Protein AF-A0A918Y228-F1 (afdb_monomer)

Secondary structure (DSSP, 8-state):
----------------HHHHHHHHHHHHHT-SS-B-HHHHHHHS-TTS-HHHHHHHHHHHHHTTSEEE-SSSSTT-EEESS-HHHHHHHHHHHHHHHSS-HHHHHHHHHHH--HHHHHHHHHHHHH---S---

Structure (mmCIF, N/CA/C/O backbone):
data_AF-A0A918Y228-F1
#
_entry.id   AF-A0A918Y228-F1
#
loop_
_atom_site.group_PDB
_atom_site.id
_atom_site.type_symbol
_atom_site.label_atom_id
_atom_site.label_alt_id
_atom_site.label_comp_id
_atom_site.label_asym_id
_atom_site.label_entity_id
_atom_site.label_seq_id
_atom_site.pdbx_PDB_ins_code
_atom_site.Cartn_x
_atom_site.Cartn_y
_atom_site.Cartn_z
_atom_site.occupancy
_atom_site.B_iso_or_equiv
_atom_site.auth_seq_id
_atom_site.auth_comp_id
_atom_site.auth_asym_id
_atom_site.auth_atom_id
_atom_site.pdbx_PDB_model_num
ATOM 1 N N . MET A 1 1 ? 52.399 17.280 7.446 1.00 37.09 1 MET A N 1
ATOM 2 C CA . MET A 1 1 ? 52.395 15.800 7.447 1.00 37.09 1 MET A CA 1
ATOM 3 C C . MET A 1 1 ? 51.124 15.389 8.184 1.00 37.09 1 MET A C 1
ATOM 5 O O . MET A 1 1 ? 51.064 15.657 9.371 1.00 37.09 1 MET A O 1
ATOM 9 N N . GLY A 1 2 ? 49.991 15.181 7.498 1.00 39.03 2 GLY A N 1
ATOM 10 C CA . GLY A 1 2 ? 49.516 13.861 7.025 1.00 39.03 2 GLY A CA 1
ATOM 11 C C . GLY A 1 2 ? 48.963 13.070 8.224 1.00 39.03 2 GLY A C 1
ATOM 12 O O . GLY A 1 2 ? 49.690 12.934 9.193 1.00 39.03 2 GLY A O 1
ATOM 13 N N . MET A 1 3 ? 47.735 12.561 8.316 1.00 35.22 3 MET A N 1
ATOM 14 C CA . MET A 1 3 ? 46.669 12.177 7.382 1.00 35.22 3 MET A CA 1
ATOM 15 C C . MET A 1 3 ? 45.395 12.065 8.263 1.00 35.22 3 MET A C 1
ATOM 17 O O . MET A 1 3 ? 45.490 11.626 9.403 1.00 35.22 3 MET A O 1
ATOM 21 N N . ALA A 1 4 ? 44.269 12.675 7.892 1.00 54.16 4 ALA A N 1
ATOM 22 C CA . ALA A 1 4 ? 43.034 11.972 7.518 1.00 54.16 4 ALA A CA 1
ATOM 23 C C . ALA A 1 4 ? 42.695 10.710 8.342 1.00 54.16 4 ALA A C 1
ATOM 25 O O . ALA A 1 4 ? 43.247 9.650 8.076 1.00 54.16 4 ALA A O 1
ATOM 26 N N . ASP A 1 5 ? 41.700 10.813 9.230 1.00 40.94 5 ASP A N 1
ATOM 27 C CA . ASP A 1 5 ? 40.688 9.759 9.370 1.00 40.94 5 ASP A CA 1
ATOM 28 C C . ASP A 1 5 ? 39.371 10.338 9.917 1.00 40.94 5 ASP A C 1
ATOM 30 O O . ASP A 1 5 ? 39.200 10.576 11.113 1.00 40.94 5 ASP A O 1
ATOM 34 N N . ARG A 1 6 ? 38.443 10.647 9.009 1.00 47.53 6 ARG A N 1
ATOM 35 C CA . ARG A 1 6 ? 37.011 10.739 9.316 1.00 47.53 6 ARG A CA 1
ATOM 36 C C . ARG A 1 6 ? 36.232 10.127 8.157 1.00 47.53 6 ARG A C 1
ATOM 38 O O . ARG A 1 6 ? 35.697 10.836 7.312 1.00 47.53 6 ARG A O 1
ATOM 45 N N . GLY A 1 7 ? 36.181 8.802 8.149 1.00 39.97 7 GLY A N 1
ATOM 46 C CA . GLY A 1 7 ? 35.059 8.023 7.630 1.00 39.97 7 GLY A CA 1
ATOM 47 C C . GLY A 1 7 ? 34.592 7.051 8.726 1.00 39.97 7 GLY A C 1
ATOM 48 O O . GLY A 1 7 ? 35.403 6.684 9.569 1.00 39.97 7 GLY A O 1
ATOM 49 N N . PRO A 1 8 ? 33.311 6.649 8.763 1.00 45.97 8 PRO A N 1
ATOM 50 C CA . PRO A 1 8 ? 32.536 6.363 7.568 1.00 45.97 8 PRO A CA 1
ATOM 51 C C . PRO A 1 8 ? 31.267 7.212 7.453 1.00 45.97 8 PRO A C 1
ATOM 53 O O . PRO A 1 8 ? 30.552 7.462 8.423 1.00 45.97 8 PRO A O 1
ATOM 56 N N . HIS A 1 9 ? 30.971 7.613 6.219 1.00 49.41 9 HIS A N 1
ATOM 57 C CA . HIS A 1 9 ? 29.643 8.054 5.825 1.00 49.41 9 HIS A CA 1
ATOM 58 C C . HIS A 1 9 ? 28.610 6.980 6.179 1.00 49.41 9 HIS A C 1
ATOM 60 O O . HIS A 1 9 ? 28.890 5.781 6.094 1.00 49.41 9 HIS A O 1
ATOM 66 N N . GLY A 1 10 ? 27.451 7.454 6.640 1.00 41.03 10 GLY A N 1
ATOM 67 C CA . GLY A 1 10 ? 26.340 6.658 7.137 1.00 41.03 10 GLY A CA 1
ATOM 68 C C . GLY A 1 10 ? 26.074 5.450 6.254 1.00 41.03 10 GLY A C 1
ATOM 69 O O . GLY A 1 10 ? 25.851 5.562 5.053 1.00 41.03 10 GLY A O 1
ATOM 70 N N . ARG A 1 11 ? 26.126 4.280 6.878 1.00 44.75 11 ARG A N 1
ATOM 71 C CA . ARG A 1 11 ? 25.637 3.038 6.306 1.00 44.75 11 ARG A CA 1
ATOM 72 C C . ARG A 1 11 ? 24.143 3.248 6.067 1.00 44.75 11 ARG A C 1
ATOM 74 O O . ARG A 1 11 ? 23.400 3.233 7.041 1.00 44.75 11 ARG A O 1
ATOM 81 N N . THR A 1 12 ? 23.738 3.491 4.821 1.00 53.72 12 THR A N 1
ATOM 82 C CA . THR A 1 12 ? 22.339 3.417 4.384 1.00 53.72 12 THR A CA 1
ATOM 83 C C . THR A 1 12 ? 21.741 2.171 5.025 1.00 53.72 12 THR 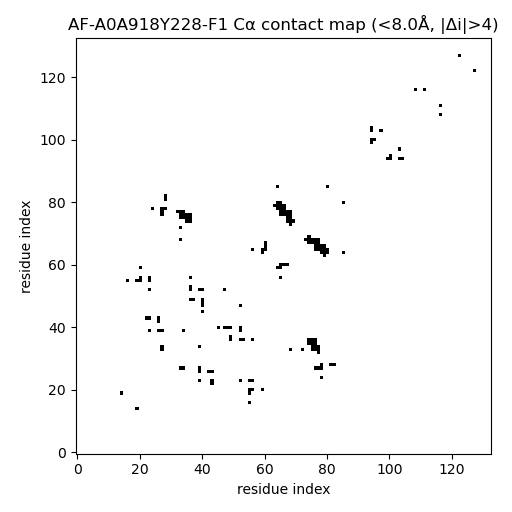A C 1
ATOM 85 O O . THR A 1 12 ? 22.217 1.056 4.778 1.00 53.72 12 THR A O 1
ATOM 88 N N . GLU A 1 13 ? 20.816 2.359 5.966 1.00 59.44 13 GLU A N 1
ATOM 89 C CA . GLU A 1 13 ? 20.180 1.245 6.657 1.00 59.44 13 GLU A CA 1
ATOM 90 C C . GLU A 1 13 ? 19.556 0.337 5.600 1.00 59.44 13 GLU A C 1
ATOM 92 O O . GLU A 1 13 ? 18.964 0.799 4.623 1.00 59.44 13 GLU A O 1
ATOM 97 N N . ARG A 1 14 ? 19.778 -0.975 5.727 1.00 70.12 14 ARG A N 1
ATOM 98 C CA . ARG A 1 14 ? 19.226 -1.934 4.771 1.00 70.12 14 ARG A CA 1
ATOM 99 C C . ARG A 1 14 ? 17.705 -1.850 4.863 1.00 70.12 14 ARG A C 1
ATOM 101 O O . ARG A 1 14 ? 17.146 -2.362 5.829 1.00 70.12 14 ARG A O 1
ATOM 108 N N . ARG A 1 15 ? 17.078 -1.239 3.855 1.00 78.75 15 ARG A N 1
ATOM 109 C CA . ARG A 1 15 ? 15.622 -1.192 3.698 1.00 78.75 15 ARG A CA 1
ATOM 110 C C . ARG A 1 15 ? 15.044 -2.602 3.842 1.00 78.75 15 ARG A C 1
ATOM 112 O O . ARG A 1 15 ? 15.525 -3.558 3.223 1.00 78.75 15 ARG A O 1
ATOM 119 N N . SER A 1 16 ? 14.034 -2.739 4.687 1.00 85.44 16 SER A N 1
ATOM 120 C CA . SER A 1 16 ? 13.262 -3.961 4.870 1.00 85.44 16 SER A CA 1
ATOM 121 C C . SER A 1 16 ? 12.468 -4.305 3.605 1.00 85.44 16 SER A C 1
ATOM 123 O O . SER A 1 16 ? 12.244 -3.475 2.724 1.00 85.44 16 SER A O 1
ATOM 125 N N . SER A 1 17 ? 11.995 -5.551 3.505 1.00 82.00 17 SER A N 1
ATOM 126 C CA . SER A 1 17 ? 11.189 -5.969 2.348 1.00 82.00 17 SER A CA 1
ATOM 127 C C . SER A 1 17 ? 9.878 -5.187 2.222 1.00 82.00 17 SER A C 1
ATOM 129 O O . SER A 1 17 ? 9.414 -5.001 1.104 1.00 82.00 17 SER A O 1
ATOM 131 N N . GLY A 1 18 ? 9.275 -4.769 3.340 1.00 85.44 18 GLY A N 1
ATOM 132 C CA . GLY A 1 18 ? 8.027 -4.001 3.327 1.00 85.44 18 GLY A CA 1
ATOM 133 C C . GLY A 1 18 ? 8.236 -2.553 2.884 1.00 85.44 18 GLY A C 1
ATOM 134 O O . GLY A 1 18 ? 7.430 -2.017 2.127 1.00 85.44 18 GLY A O 1
ATOM 135 N N . GLU A 1 19 ? 9.353 -1.943 3.285 1.00 87.25 19 GLU A N 1
ATOM 136 C CA . GLU A 1 19 ? 9.730 -0.597 2.833 1.00 87.25 19 GLU A CA 1
ATOM 137 C C . GLU A 1 19 ? 9.964 -0.577 1.322 1.00 87.25 19 GLU A C 1
ATOM 139 O O . GLU A 1 19 ? 9.397 0.256 0.625 1.00 87.25 19 GLU A O 1
ATOM 144 N N . LEU A 1 20 ? 10.697 -1.560 0.792 1.00 90.38 20 LEU A N 1
ATOM 145 C CA . LEU A 1 20 ? 10.937 -1.663 -0.648 1.00 90.38 20 LEU A CA 1
ATOM 146 C C . LEU A 1 20 ? 9.656 -1.938 -1.456 1.00 90.38 20 LEU A C 1
ATOM 148 O O . LEU A 1 20 ? 9.495 -1.415 -2.555 1.00 90.38 20 LEU A O 1
ATOM 152 N N . GLU A 1 21 ? 8.734 -2.752 -0.933 1.00 91.19 21 GLU A N 1
ATOM 153 C CA . GLU A 1 21 ? 7.412 -2.946 -1.549 1.00 91.19 21 GLU A CA 1
ATOM 154 C C . GLU A 1 21 ? 6.622 -1.632 -1.608 1.00 91.19 21 GLU A C 1
ATOM 156 O O . GLU A 1 21 ? 6.026 -1.318 -2.639 1.00 91.19 21 GLU A O 1
ATOM 161 N N . SER A 1 22 ? 6.672 -0.848 -0.530 1.00 89.19 22 SER A N 1
ATOM 162 C CA . SER A 1 22 ? 6.004 0.453 -0.441 1.00 89.19 22 SER A CA 1
ATOM 163 C C . SER A 1 22 ? 6.610 1.471 -1.409 1.00 8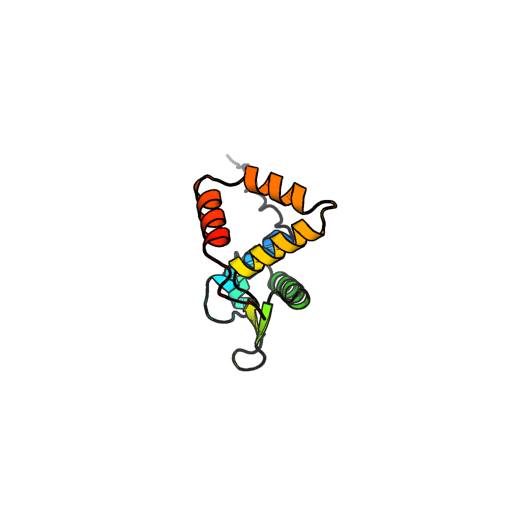9.19 22 SER A C 1
ATOM 165 O O . SER A 1 22 ? 5.870 2.179 -2.086 1.00 89.19 22 SER A O 1
ATOM 167 N N . GLU A 1 23 ? 7.939 1.510 -1.540 1.00 91.69 23 GLU A N 1
ATOM 168 C CA . GLU A 1 23 ? 8.637 2.367 -2.508 1.00 91.69 23 GLU A CA 1
ATOM 169 C C . GLU A 1 23 ? 8.274 2.005 -3.957 1.00 91.69 23 GLU A C 1
ATOM 171 O O . GLU A 1 23 ? 8.013 2.892 -4.770 1.00 91.69 23 GLU A O 1
ATOM 176 N N . VAL A 1 24 ? 8.176 0.707 -4.280 1.00 92.88 24 VAL A N 1
ATOM 177 C CA . VAL A 1 24 ? 7.746 0.247 -5.613 1.00 92.88 24 VAL A CA 1
ATOM 178 C C . VAL A 1 24 ? 6.312 0.654 -5.922 1.00 92.88 24 VAL A C 1
ATOM 180 O O . VAL A 1 24 ? 6.039 1.138 -7.021 1.00 92.88 24 VAL A O 1
ATOM 183 N N . LEU A 1 25 ? 5.395 0.498 -4.970 1.00 92.69 25 LEU A N 1
ATOM 184 C CA . LEU A 1 25 ? 4.012 0.936 -5.148 1.00 92.69 25 LEU A CA 1
ATOM 185 C C . LEU A 1 25 ? 3.909 2.461 -5.269 1.00 92.69 25 LEU A C 1
ATOM 187 O O . LEU A 1 25 ? 3.184 2.948 -6.133 1.00 92.69 25 LEU A O 1
ATOM 191 N N . ALA A 1 26 ? 4.686 3.215 -4.487 1.00 91.06 26 ALA A N 1
ATOM 192 C CA . ALA A 1 26 ? 4.741 4.671 -4.577 1.00 91.06 26 ALA A CA 1
ATOM 193 C C . ALA A 1 26 ? 5.224 5.151 -5.956 1.00 91.06 26 ALA A C 1
ATOM 195 O O . ALA A 1 26 ? 4.596 6.030 -6.546 1.00 91.06 26 ALA A O 1
ATOM 196 N N . ALA A 1 27 ? 6.277 4.539 -6.507 1.00 92.44 27 ALA A N 1
ATOM 197 C CA . ALA A 1 27 ? 6.752 4.836 -7.860 1.00 92.44 27 ALA A CA 1
ATOM 198 C C . ALA A 1 27 ? 5.708 4.498 -8.938 1.00 92.44 27 ALA A C 1
ATOM 200 O O . ALA A 1 27 ? 5.612 5.175 -9.956 1.00 92.44 27 ALA A O 1
ATOM 201 N N . LEU A 1 28 ? 4.900 3.459 -8.723 1.00 92.50 28 LEU A N 1
ATOM 202 C CA . LEU A 1 28 ? 3.817 3.093 -9.633 1.00 92.50 28 LEU A CA 1
ATOM 203 C C . LEU A 1 28 ? 2.604 4.029 -9.533 1.00 92.50 28 LEU A C 1
ATOM 205 O O . LEU A 1 28 ? 1.940 4.247 -10.541 1.00 92.50 28 LEU A O 1
ATOM 209 N N . TRP A 1 29 ? 2.307 4.583 -8.355 1.00 92.25 29 TRP A N 1
ATOM 210 C CA . TRP A 1 29 ? 1.224 5.557 -8.169 1.00 92.25 29 TRP A CA 1
ATOM 211 C C . TRP A 1 29 ? 1.606 6.989 -8.555 1.00 92.25 29 TRP A C 1
ATOM 213 O O . TRP A 1 29 ? 0.715 7.809 -8.763 1.00 92.25 29 TRP A O 1
ATOM 223 N N . SER A 1 30 ? 2.898 7.310 -8.674 1.00 90.31 30 SER A N 1
ATOM 224 C CA . SER A 1 30 ? 3.357 8.645 -9.088 1.00 90.31 30 SER A CA 1
ATOM 225 C C . SER A 1 30 ? 3.097 8.944 -10.569 1.00 90.31 30 SER A C 1
ATOM 227 O O . SER A 1 30 ? 3.317 10.065 -11.033 1.00 90.31 30 SER A O 1
ATOM 229 N N . THR A 1 31 ? 2.626 7.954 -11.329 1.00 88.19 31 THR A N 1
ATOM 230 C CA . THR A 1 31 ? 2.391 8.065 -12.760 1.00 88.19 31 THR A CA 1
ATOM 231 C C . THR A 1 31 ? 1.124 7.332 -13.192 1.00 88.19 31 THR A C 1
ATOM 233 O O . THR A 1 31 ? 0.745 6.307 -12.637 1.00 88.19 31 THR A O 1
ATOM 236 N N . GLU A 1 32 ? 0.467 7.843 -14.231 1.00 84.75 32 GLU A N 1
ATOM 237 C CA . GLU A 1 32 ? -0.728 7.214 -14.807 1.00 84.75 32 GLU A CA 1
ATOM 238 C C . GLU A 1 32 ? -0.388 6.074 -15.783 1.00 84.75 32 GLU A C 1
ATOM 240 O O . GLU A 1 32 ? -1.262 5.302 -16.178 1.00 84.75 32 GLU A O 1
ATOM 245 N N . ARG A 1 33 ? 0.882 5.953 -16.200 1.00 90.00 33 ARG A N 1
ATOM 246 C CA . ARG A 1 33 ? 1.330 4.932 -17.159 1.00 90.00 33 ARG A CA 1
ATOM 247 C C . ARG A 1 33 ? 2.001 3.745 -16.459 1.00 90.00 33 ARG A C 1
ATOM 249 O O . ARG A 1 33 ? 2.726 3.940 -15.490 1.00 90.00 33 ARG A O 1
ATOM 256 N N . PRO A 1 34 ? 1.895 2.526 -17.014 1.00 91.50 34 PRO A N 1
ATOM 257 C CA . PRO A 1 34 ? 2.690 1.396 -16.548 1.00 91.50 34 PRO A CA 1
ATOM 258 C C . PRO A 1 34 ? 4.202 1.672 -16.639 1.00 91.50 34 PRO A C 1
ATOM 260 O O . PRO A 1 34 ? 4.675 2.285 -17.609 1.00 91.50 34 PRO A O 1
ATOM 263 N N . LEU A 1 35 ? 4.960 1.168 -15.663 1.00 94.19 35 LEU A N 1
ATOM 264 C CA . LEU A 1 35 ? 6.419 1.279 -15.593 1.00 94.19 35 LEU A CA 1
ATOM 265 C C . LEU A 1 35 ? 7.100 -0.084 -15.730 1.00 94.19 35 LEU A C 1
ATOM 267 O O . LEU A 1 35 ? 6.671 -1.087 -15.163 1.00 94.19 35 LEU A O 1
ATOM 271 N N . THR A 1 36 ? 8.193 -0.129 -16.481 1.00 93.25 36 THR A N 1
ATOM 272 C CA . THR A 1 36 ? 9.082 -1.296 -16.550 1.00 93.25 36 THR A CA 1
ATOM 273 C C . THR A 1 36 ? 9.964 -1.397 -15.300 1.00 93.25 36 THR A C 1
ATOM 275 O O . THR A 1 36 ? 10.203 -0.386 -14.642 1.00 93.25 36 THR A O 1
ATOM 278 N N . PRO A 1 37 ? 10.529 -2.578 -14.982 1.0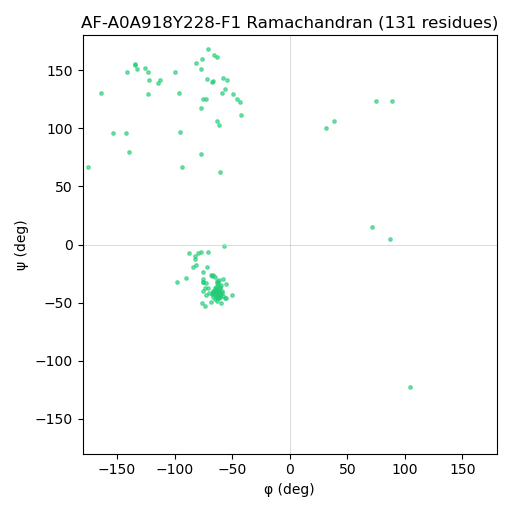0 91.56 37 PRO A N 1
ATOM 279 C CA . PRO A 1 37 ? 11.442 -2.720 -13.847 1.00 91.56 37 PRO A CA 1
ATOM 280 C C . PRO A 1 37 ? 12.638 -1.756 -13.889 1.00 91.56 37 PRO A C 1
ATOM 282 O O . PRO A 1 37 ? 13.069 -1.288 -12.845 1.00 91.56 37 PRO A O 1
ATOM 285 N N . ALA A 1 38 ? 13.147 -1.431 -15.083 1.00 90.38 38 ALA A N 1
ATOM 286 C CA . ALA A 1 38 ? 14.239 -0.473 -15.249 1.00 90.38 38 ALA A CA 1
ATOM 287 C C . ALA A 1 38 ? 13.802 0.976 -14.969 1.00 90.38 38 ALA A C 1
ATOM 289 O O . ALA A 1 38 ? 14.557 1.733 -14.373 1.00 90.38 38 ALA A O 1
ATOM 290 N N . GLU A 1 39 ? 12.583 1.359 -15.364 1.00 92.19 39 GLU A N 1
ATOM 291 C CA . GLU A 1 39 ? 12.026 2.678 -15.027 1.00 92.19 39 GLU A CA 1
ATOM 292 C C . GLU A 1 39 ? 11.766 2.786 -13.519 1.00 92.19 39 GLU A C 1
ATOM 294 O O . GLU A 1 39 ? 12.145 3.773 -12.909 1.00 92.19 39 GLU A O 1
ATOM 299 N N . ILE A 1 40 ? 11.213 1.742 -12.894 1.00 92.38 40 ILE A N 1
ATOM 300 C CA . ILE A 1 40 ? 10.990 1.696 -11.439 1.00 92.38 40 ILE A CA 1
ATOM 301 C C . ILE A 1 40 ? 12.317 1.797 -10.677 1.00 92.38 40 ILE A C 1
ATOM 303 O O . ILE A 1 40 ? 12.407 2.523 -9.696 1.00 92.38 40 ILE A O 1
ATOM 307 N N . GLN A 1 41 ? 13.357 1.103 -11.144 1.00 91.44 41 GLN A N 1
ATOM 308 C CA . GLN A 1 41 ? 14.706 1.206 -10.584 1.00 91.44 41 GLN A CA 1
ATOM 309 C C . GLN A 1 41 ? 15.290 2.622 -10.718 1.00 91.44 41 GLN A C 1
ATOM 311 O O . GLN A 1 41 ? 16.047 3.050 -9.859 1.00 91.44 41 GLN A O 1
ATOM 316 N N . ALA A 1 42 ? 14.979 3.340 -11.799 1.00 89.44 42 ALA A N 1
ATOM 317 C CA . ALA A 1 42 ? 15.459 4.706 -11.987 1.00 89.44 42 ALA A CA 1
ATOM 318 C C . ALA A 1 42 ? 14.750 5.707 -11.056 1.00 89.44 42 ALA A C 1
ATOM 320 O O . ALA A 1 42 ? 15.376 6.672 -10.625 1.00 89.44 42 ALA A O 1
ATOM 321 N N . GLU A 1 43 ? 13.472 5.471 -10.744 1.00 88.12 43 GLU A N 1
ATOM 322 C CA . GLU A 1 43 ? 12.688 6.290 -9.807 1.00 88.12 43 GLU A CA 1
ATOM 323 C C . GLU A 1 43 ? 13.057 6.016 -8.341 1.00 88.12 43 GLU A C 1
ATOM 325 O O . GLU A 1 43 ? 13.135 6.932 -7.522 1.00 88.12 43 GLU A O 1
ATOM 330 N N . ILE A 1 44 ? 13.293 4.749 -7.997 1.00 85.62 44 ILE A N 1
ATOM 331 C CA . ILE A 1 44 ? 13.631 4.323 -6.638 1.00 85.62 44 ILE A CA 1
ATOM 332 C C . ILE A 1 44 ? 15.141 4.238 -6.538 1.00 85.62 44 ILE A C 1
ATOM 334 O O . ILE A 1 44 ? 15.711 3.228 -6.930 1.00 85.62 44 ILE A O 1
ATOM 338 N N . ASP A 1 45 ? 15.744 5.304 -6.012 1.00 71.38 45 ASP A N 1
ATOM 339 C CA . ASP A 1 45 ? 17.114 5.380 -5.491 1.00 71.38 45 ASP A CA 1
ATOM 340 C C . ASP A 1 45 ? 18.124 4.454 -6.202 1.00 71.38 45 ASP A C 1
ATOM 342 O O . ASP A 1 45 ? 18.205 3.255 -5.921 1.00 71.38 45 ASP A O 1
ATOM 346 N N . GLY A 1 46 ? 18.911 5.026 -7.120 1.00 63.00 46 GLY A N 1
ATOM 347 C CA . GLY A 1 46 ? 19.712 4.315 -8.131 1.00 63.00 46 GLY A CA 1
ATOM 348 C C . GLY A 1 46 ? 20.740 3.283 -7.637 1.00 63.00 46 GLY A C 1
ATOM 349 O O . GLY A 1 46 ? 21.375 2.624 -8.460 1.00 63.00 46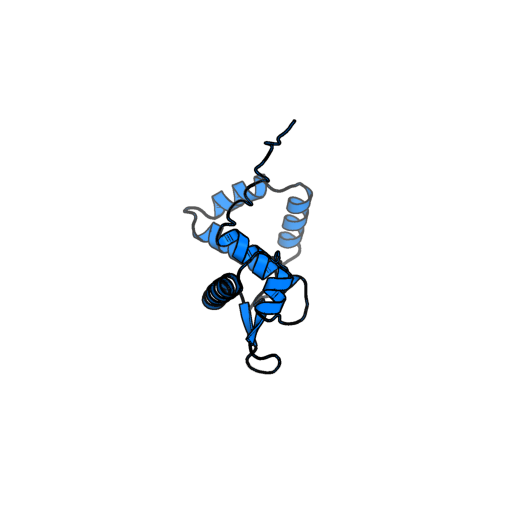 GLY A O 1
ATOM 350 N N . ASP A 1 47 ? 20.882 3.097 -6.326 1.00 69.56 47 ASP A N 1
ATOM 351 C CA . ASP A 1 47 ? 21.669 2.035 -5.697 1.00 69.56 47 ASP A CA 1
ATOM 352 C C . ASP A 1 47 ? 20.920 0.688 -5.590 1.00 69.56 47 ASP A C 1
ATOM 354 O O . ASP A 1 47 ? 21.527 -0.342 -5.266 1.00 69.56 47 ASP A O 1
ATOM 358 N N . LEU A 1 48 ? 19.610 0.634 -5.868 1.00 84.19 48 LEU A N 1
ATOM 359 C CA . LEU A 1 48 ? 18.862 -0.621 -5.828 1.00 84.19 48 LEU A CA 1
ATOM 360 C C . LEU A 1 48 ? 19.169 -1.496 -7.053 1.00 84.19 48 LEU A C 1
ATOM 362 O O . LEU A 1 48 ? 19.001 -1.092 -8.202 1.00 84.19 48 LEU A O 1
ATOM 366 N N . ALA A 1 49 ? 19.583 -2.746 -6.829 1.00 87.75 49 ALA A N 1
ATOM 367 C CA . ALA A 1 49 ? 19.860 -3.678 -7.920 1.00 87.75 49 ALA A CA 1
ATOM 368 C C . ALA A 1 49 ? 18.583 -4.067 -8.693 1.00 87.75 49 ALA A C 1
ATOM 370 O O . ALA A 1 49 ? 17.558 -4.401 -8.096 1.00 87.75 49 ALA A O 1
ATOM 371 N N . TYR A 1 50 ? 18.680 -4.159 -10.023 1.00 86.69 50 TYR A N 1
ATOM 372 C CA . TYR A 1 50 ? 17.578 -4.559 -10.912 1.00 86.69 50 TYR A CA 1
ATOM 373 C C . TYR A 1 50 ? 16.877 -5.861 -10.477 1.00 86.69 50 TYR A C 1
ATOM 375 O O . TYR A 1 50 ? 15.649 -5.944 -10.451 1.00 86.69 50 TYR A O 1
ATOM 383 N N . ASN A 1 51 ? 17.643 -6.884 -10.079 1.00 88.81 51 ASN A N 1
ATOM 384 C CA . ASN A 1 51 ? 17.080 -8.164 -9.629 1.00 88.81 51 ASN A CA 1
ATOM 385 C C . ASN A 1 51 ? 16.269 -8.033 -8.331 1.00 88.81 51 ASN A C 1
ATOM 387 O O . ASN A 1 51 ? 15.335 -8.809 -8.112 1.00 88.81 51 ASN A O 1
ATOM 391 N N . THR A 1 52 ? 16.594 -7.052 -7.487 1.00 90.50 52 THR A N 1
ATOM 392 C CA . THR A 1 52 ? 15.821 -6.746 -6.282 1.00 90.50 52 THR A CA 1
ATOM 393 C C . THR A 1 52 ? 14.463 -6.178 -6.669 1.00 90.50 52 THR A C 1
ATOM 395 O O . THR A 1 52 ? 13.449 -6.730 -6.247 1.00 90.50 52 THR A O 1
ATOM 398 N N . VAL A 1 53 ? 14.428 -5.177 -7.559 1.00 91.94 53 VAL A N 1
ATOM 399 C CA . VAL A 1 53 ? 13.176 -4.624 -8.114 1.00 91.94 53 VAL A CA 1
ATOM 400 C C . VAL A 1 53 ? 12.338 -5.727 -8.756 1.00 91.94 53 VAL A C 1
ATOM 402 O O . VAL A 1 53 ? 11.150 -5.857 -8.472 1.00 91.94 53 VAL A O 1
ATOM 405 N N . HIS A 1 54 ? 12.962 -6.591 -9.560 1.00 91.12 54 HIS A N 1
ATOM 406 C CA . HIS A 1 54 ? 12.273 -7.710 -10.196 1.00 91.12 54 HIS A CA 1
ATOM 407 C C . HIS A 1 54 ? 11.665 -8.692 -9.178 1.00 91.12 54 HIS A C 1
ATOM 409 O O . HIS A 1 54 ? 10.529 -9.139 -9.339 1.00 91.12 54 HIS A O 1
ATOM 415 N N . THR A 1 55 ? 12.393 -9.003 -8.102 1.00 92.19 55 THR A N 1
ATOM 416 C CA . THR A 1 55 ? 11.909 -9.889 -7.032 1.00 92.19 55 THR A CA 1
ATOM 417 C C . THR A 1 55 ? 10.741 -9.265 -6.269 1.00 92.19 55 THR A C 1
ATOM 419 O O . THR A 1 55 ? 9.771 -9.958 -5.968 1.00 92.19 55 THR A O 1
ATOM 422 N N . ILE A 1 56 ? 10.805 -7.963 -5.982 1.00 94.12 56 ILE A N 1
ATOM 423 C CA . ILE A 1 56 ? 9.726 -7.226 -5.315 1.00 94.12 56 ILE A CA 1
ATOM 424 C C . ILE A 1 56 ? 8.479 -7.188 -6.199 1.00 94.12 56 ILE A C 1
ATOM 426 O O . ILE A 1 56 ? 7.399 -7.541 -5.736 1.00 94.12 56 ILE A O 1
ATOM 430 N N . LEU A 1 57 ? 8.625 -6.859 -7.486 1.00 93.62 57 LEU A N 1
ATOM 431 C CA . LEU A 1 57 ? 7.512 -6.851 -8.440 1.00 93.62 57 LEU A CA 1
ATOM 432 C C . LEU A 1 57 ? 6.835 -8.210 -8.553 1.00 93.62 57 LEU A C 1
ATOM 434 O O . LEU A 1 57 ? 5.612 -8.280 -8.614 1.00 93.62 57 LEU A O 1
ATOM 438 N N . ARG A 1 58 ? 7.612 -9.298 -8.540 1.00 92.62 58 ARG A N 1
ATOM 439 C CA . ARG A 1 58 ? 7.050 -10.648 -8.506 1.00 92.62 58 ARG A CA 1
ATOM 440 C C . ARG A 1 58 ? 6.226 -10.883 -7.241 1.00 92.62 58 ARG A C 1
ATOM 442 O O . ARG A 1 58 ? 5.113 -11.372 -7.349 1.00 92.62 58 ARG A O 1
ATOM 449 N N . ARG A 1 59 ? 6.726 -10.498 -6.063 1.00 92.69 59 ARG A N 1
ATOM 450 C CA . ARG A 1 59 ? 5.976 -10.638 -4.800 1.00 92.69 59 ARG A CA 1
ATOM 451 C C . ARG A 1 59 ? 4.697 -9.810 -4.796 1.00 92.69 59 ARG A C 1
ATOM 453 O O . ARG A 1 59 ? 3.659 -10.312 -4.388 1.00 92.69 59 ARG A O 1
ATOM 460 N N . LEU A 1 60 ? 4.761 -8.565 -5.261 1.00 92.62 60 LEU A N 1
ATOM 461 C CA . LEU A 1 60 ? 3.587 -7.702 -5.386 1.00 92.62 60 LEU A CA 1
ATOM 462 C C . LEU A 1 60 ? 2.573 -8.279 -6.379 1.00 92.62 60 LEU A C 1
ATOM 464 O O . LEU A 1 60 ? 1.374 -8.206 -6.133 1.00 92.62 60 LEU A O 1
ATOM 468 N N . TYR A 1 61 ? 3.046 -8.875 -7.474 1.00 91.88 61 TYR A N 1
ATOM 469 C CA . TYR A 1 61 ? 2.194 -9.540 -8.454 1.00 91.88 61 TYR A CA 1
ATOM 470 C C . TYR A 1 61 ? 1.527 -10.786 -7.862 1.00 91.88 61 TYR A C 1
ATOM 472 O O . TYR A 1 61 ? 0.320 -10.951 -7.995 1.00 91.88 61 TYR A O 1
ATOM 480 N N . ASP A 1 62 ? 2.285 -11.620 -7.144 1.00 90.00 62 ASP A N 1
ATOM 481 C CA . ASP A 1 62 ? 1.767 -12.811 -6.463 1.00 90.00 62 ASP A CA 1
ATOM 482 C C . ASP A 1 62 ? 0.742 -12.436 -5.370 1.00 90.00 62 ASP A C 1
ATOM 484 O O . ASP A 1 62 ? -0.219 -13.168 -5.144 1.00 90.00 62 ASP A O 1
ATOM 488 N N . LYS A 1 63 ? 0.903 -11.266 -4.732 1.00 87.69 63 LYS A N 1
ATOM 489 C CA . LYS A 1 63 ? -0.071 -10.667 -3.798 1.00 87.69 63 LYS A CA 1
ATOM 490 C C . LYS A 1 63 ? -1.272 -10.004 -4.494 1.00 87.69 63 LYS A C 1
ATOM 492 O O . LYS A 1 63 ? -2.178 -9.541 -3.812 1.00 87.69 63 LYS A O 1
ATOM 497 N N . GLY A 1 64 ? -1.277 -9.905 -5.824 1.00 88.06 64 GLY A N 1
ATOM 498 C CA . GLY A 1 64 ? -2.324 -9.223 -6.591 1.00 88.06 64 GLY A CA 1
ATOM 499 C C . GLY A 1 64 ? -2.318 -7.694 -6.470 1.00 88.06 64 GLY A C 1
ATOM 500 O O . GLY A 1 64 ? -3.297 -7.055 -6.840 1.00 88.06 64 GLY A O 1
ATOM 501 N N . LEU A 1 65 ? -1.235 -7.090 -5.967 1.00 89.56 65 LEU A N 1
ATOM 502 C CA . LEU A 1 65 ? -1.129 -5.639 -5.752 1.00 89.56 65 LEU A CA 1
ATOM 503 C C . LEU A 1 65 ? -0.699 -4.877 -7.010 1.00 89.56 65 LEU A C 1
ATOM 505 O O . LEU A 1 65 ? -0.921 -3.671 -7.124 1.00 89.56 65 LEU A O 1
ATOM 509 N N . VAL A 1 66 ? -0.098 -5.575 -7.974 1.00 93.44 66 VAL A N 1
ATOM 510 C CA . VAL A 1 66 ? 0.275 -5.026 -9.281 1.00 93.44 66 VAL A CA 1
ATOM 511 C C . VAL A 1 66 ? -0.168 -5.960 -10.395 1.00 93.44 66 VAL A C 1
ATOM 513 O O . VAL A 1 66 ? -0.209 -7.178 -10.235 1.00 93.44 66 VAL A O 1
ATOM 516 N N . LEU A 1 67 ? -0.449 -5.380 -11.553 1.00 91.94 67 LEU A N 1
ATOM 517 C CA . LEU A 1 67 ? -0.790 -6.097 -12.773 1.00 91.94 67 LEU A CA 1
ATOM 518 C C . LEU A 1 67 ? 0.322 -5.902 -13.797 1.00 91.94 67 LEU A C 1
ATOM 520 O O . LEU A 1 67 ? 0.907 -4.823 -13.900 1.00 91.94 67 LEU A O 1
ATOM 524 N N . ARG A 1 68 ? 0.618 -6.963 -14.549 1.00 91.19 68 ARG A N 1
ATOM 525 C CA . ARG A 1 68 ? 1.605 -6.942 -15.628 1.00 91.19 68 ARG A CA 1
ATOM 526 C C . ARG A 1 68 ? 0.898 -6.715 -16.955 1.00 91.19 68 ARG A C 1
ATOM 528 O O . ARG A 1 68 ? -0.039 -7.439 -17.281 1.00 91.19 68 ARG A O 1
ATOM 535 N N . GLU A 1 69 ? 1.392 -5.767 -17.739 1.00 86.81 69 GLU A N 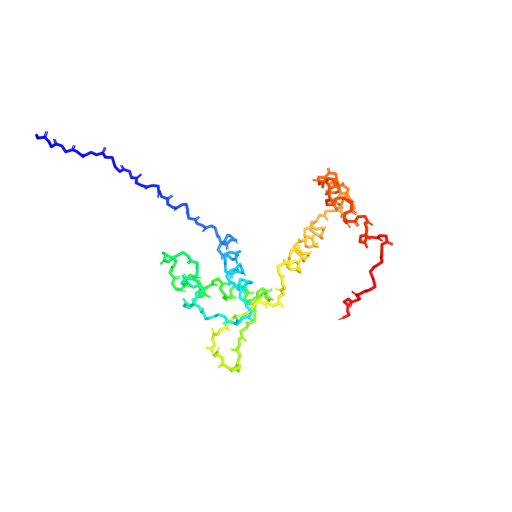1
ATOM 536 C CA . GLU A 1 69 ? 0.869 -5.524 -19.079 1.00 86.81 69 GLU A CA 1
ATOM 537 C C . GLU A 1 69 ? 1.285 -6.641 -20.040 1.00 86.81 69 GLU A C 1
ATOM 539 O O . GLU A 1 69 ? 2.472 -6.973 -20.188 1.00 86.81 69 GLU A O 1
ATOM 544 N N . VAL A 1 70 ? 0.277 -7.232 -20.682 1.00 71.19 70 VAL A N 1
ATOM 545 C CA . VAL A 1 70 ? 0.433 -8.339 -21.636 1.00 71.19 70 VAL A CA 1
ATOM 546 C C . VAL A 1 70 ? 0.431 -7.815 -23.075 1.00 71.19 70 VAL A C 1
ATOM 548 O O . VAL A 1 70 ? 1.193 -8.321 -23.904 1.00 71.19 70 VAL A O 1
ATOM 551 N N . ASP A 1 71 ? -0.317 -6.735 -23.320 1.00 65.00 71 ASP A N 1
ATOM 552 C CA . ASP A 1 71 ? -0.458 -6.070 -24.612 1.00 65.00 71 ASP A CA 1
ATOM 553 C C . ASP A 1 71 ? -0.068 -4.588 -24.496 1.00 65.00 71 ASP A C 1
ATOM 555 O O . ASP A 1 71 ? -0.491 -3.879 -23.591 1.00 65.00 71 ASP A O 1
ATOM 559 N N . GLY A 1 72 ? 0.803 -4.116 -25.393 1.00 71.50 72 GLY A N 1
ATOM 560 C CA . GLY A 1 72 ? 1.413 -2.782 -25.313 1.00 71.50 72 GLY A CA 1
ATOM 561 C C . GLY A 1 72 ? 2.873 -2.831 -24.851 1.00 71.50 72 GLY A C 1
ATOM 562 O O . GLY A 1 72 ? 3.706 -3.483 -25.489 1.00 71.50 72 GLY A O 1
ATOM 563 N N . ARG A 1 73 ? 3.220 -2.134 -23.756 1.00 74.12 73 ARG A N 1
ATOM 564 C CA . ARG A 1 73 ? 4.593 -2.102 -23.205 1.00 74.12 73 ARG A CA 1
ATOM 565 C C . ARG A 1 73 ? 4.892 -3.399 -22.449 1.00 74.12 73 ARG A C 1
ATOM 567 O O . ARG A 1 73 ? 4.856 -3.441 -21.222 1.00 74.12 73 ARG A O 1
ATOM 574 N N . ARG A 1 74 ? 5.178 -4.468 -23.200 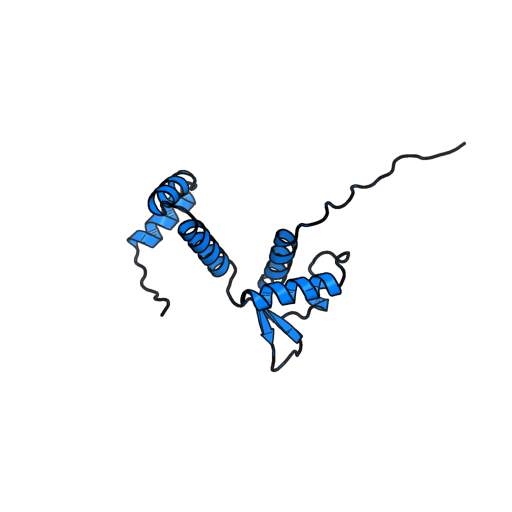1.00 78.69 74 ARG A N 1
ATOM 575 C CA . ARG A 1 74 ? 5.494 -5.799 -22.658 1.00 78.69 74 ARG A CA 1
ATOM 576 C C . ARG A 1 74 ? 6.490 -5.702 -21.503 1.00 78.69 74 ARG A C 1
ATOM 578 O O . ARG A 1 74 ? 7.587 -5.174 -21.660 1.00 78.69 74 ARG A O 1
ATOM 585 N N . GLY A 1 75 ? 6.111 -6.265 -20.358 1.00 83.31 75 GLY A N 1
ATOM 586 C CA . GLY A 1 75 ? 6.957 -6.285 -19.164 1.00 83.31 75 GLY A CA 1
ATOM 587 C C . GLY A 1 75 ? 6.845 -5.056 -18.262 1.00 83.31 75 GLY A C 1
ATOM 588 O O . GLY A 1 75 ? 7.574 -5.003 -17.277 1.00 83.31 75 GLY A O 1
ATOM 589 N N . ALA A 1 76 ? 5.947 -4.114 -18.556 1.00 92.31 76 ALA A N 1
ATOM 590 C CA . ALA A 1 76 ? 5.582 -3.046 -17.634 1.00 92.31 76 ALA A CA 1
ATOM 591 C C . ALA A 1 76 ? 4.547 -3.512 -16.596 1.00 92.31 76 ALA A C 1
ATOM 593 O O . ALA A 1 76 ? 3.801 -4.469 -16.818 1.00 92.31 76 ALA A O 1
ATOM 594 N N . TYR A 1 77 ? 4.522 -2.814 -15.467 1.00 93.88 77 TYR A N 1
ATOM 595 C CA . TYR A 1 77 ? 3.647 -3.049 -14.331 1.00 93.88 77 TYR A CA 1
ATOM 596 C C . TYR A 1 77 ? 2.842 -1.794 -14.029 1.00 93.88 77 TYR A C 1
ATOM 598 O O . TYR A 1 77 ? 3.322 -0.678 -14.218 1.00 93.88 77 TYR A O 1
ATOM 606 N N . ARG A 1 78 ? 1.626 -1.987 -13.531 1.00 93.06 78 ARG A N 1
ATOM 607 C CA . ARG A 1 78 ? 0.766 -0.927 -13.005 1.00 93.06 78 ARG A CA 1
ATOM 608 C C . ARG A 1 78 ? 0.154 -1.373 -11.679 1.00 93.06 78 ARG A C 1
ATOM 610 O O . ARG A 1 78 ? 0.029 -2.584 -11.466 1.00 93.06 78 ARG A O 1
ATOM 617 N N . PRO A 1 79 ? -0.240 -0.448 -10.797 1.00 92.25 79 PRO A N 1
ATOM 618 C CA . PRO A 1 79 ? -0.895 -0.832 -9.559 1.00 92.25 79 PRO A CA 1
ATOM 619 C C . PRO A 1 79 ? -2.273 -1.440 -9.870 1.00 92.25 79 PRO A C 1
ATOM 621 O O . PRO A 1 79 ? -2.964 -1.014 -10.800 1.00 92.25 79 PRO A O 1
ATOM 624 N N . ALA A 1 80 ? -2.648 -2.487 -9.134 1.00 89.50 80 ALA A N 1
ATOM 625 C CA . ALA A 1 80 ? -3.954 -3.134 -9.280 1.00 89.50 80 ALA A CA 1
ATOM 626 C C . ALA A 1 80 ? -5.079 -2.293 -8.657 1.00 89.50 80 ALA A C 1
ATOM 628 O O . ALA A 1 80 ? -6.212 -2.335 -9.130 1.00 89.50 80 ALA A O 1
ATOM 629 N N . LYS A 1 81 ? -4.730 -1.529 -7.617 1.00 84.31 81 LYS A N 1
ATOM 630 C CA . LYS A 1 81 ? -5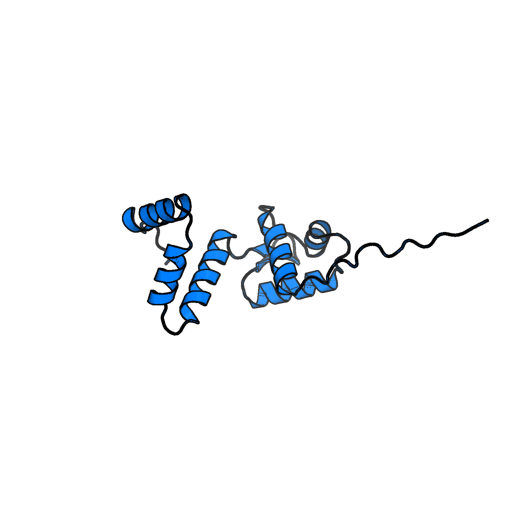.590 -0.648 -6.826 1.00 84.31 81 LYS A CA 1
ATOM 631 C C . LYS A 1 81 ? -4.893 0.693 -6.609 1.00 84.31 81 LYS A C 1
ATOM 633 O O . LYS A 1 81 ? -3.660 0.761 -6.622 1.00 84.31 81 LYS A O 1
ATOM 638 N N . ASN A 1 82 ? -5.649 1.762 -6.399 1.00 85.38 82 ASN A N 1
ATOM 639 C CA . ASN A 1 82 ? -5.060 3.031 -5.978 1.00 85.38 82 ASN A CA 1
ATOM 640 C C . ASN A 1 82 ? -4.555 2.952 -4.517 1.00 85.38 82 ASN A C 1
ATOM 642 O O . ASN A 1 82 ? -4.837 1.997 -3.791 1.00 85.38 82 ASN A O 1
ATOM 646 N N . ALA A 1 83 ? -3.782 3.950 -4.082 1.00 78.88 83 ALA A N 1
ATOM 647 C CA . ALA A 1 83 ? -3.171 3.951 -2.749 1.00 78.88 83 ALA A CA 1
ATOM 648 C C . ALA A 1 83 ? -4.197 3.906 -1.601 1.00 78.88 83 ALA A C 1
ATOM 650 O O . ALA A 1 83 ? -3.969 3.242 -0.586 1.00 78.88 83 ALA A O 1
ATOM 651 N N . ALA A 1 84 ? -5.336 4.585 -1.763 1.00 80.50 84 ALA A N 1
ATOM 652 C CA . ALA A 1 84 ? -6.394 4.612 -0.759 1.00 80.50 84 ALA A CA 1
ATOM 653 C C . ALA A 1 84 ? -7.095 3.251 -0.644 1.00 80.50 84 ALA A C 1
ATOM 655 O O . ALA A 1 84 ? -7.315 2.772 0.464 1.00 80.50 84 ALA A O 1
ATOM 656 N N . GLU A 1 85 ? -7.373 2.595 -1.772 1.00 83.50 85 GLU A N 1
ATOM 657 C CA . GLU A 1 85 ? -7.933 1.240 -1.807 1.00 83.50 85 GLU A CA 1
ATOM 658 C C . GLU A 1 85 ? -7.007 0.222 -1.127 1.00 83.50 85 GLU A C 1
ATOM 660 O O . GLU A 1 85 ? -7.471 -0.585 -0.326 1.00 83.50 85 GLU A O 1
ATOM 665 N N . LEU A 1 86 ? -5.692 0.285 -1.380 1.00 83.38 86 LEU A N 1
ATOM 666 C CA . LEU A 1 86 ? -4.742 -0.609 -0.708 1.00 83.38 86 LEU A CA 1
ATOM 667 C C . LEU A 1 86 ? -4.697 -0.366 0.806 1.00 83.38 86 LEU A C 1
ATOM 669 O O . LEU A 1 86 ? -4.603 -1.303 1.597 1.00 83.38 86 LEU A O 1
ATOM 673 N N . THR A 1 87 ? -4.763 0.901 1.213 1.00 84.62 87 THR A N 1
ATOM 674 C CA . THR A 1 87 ? -4.785 1.272 2.631 1.00 84.62 87 THR A CA 1
ATOM 675 C C . THR A 1 87 ? -6.053 0.745 3.302 1.00 84.62 87 THR A C 1
ATOM 677 O O . THR A 1 87 ? -5.978 0.191 4.396 1.00 84.62 87 THR A O 1
ATOM 680 N N . ALA A 1 88 ? -7.202 0.843 2.628 1.00 86.19 88 ALA A N 1
ATOM 681 C CA . ALA A 1 88 ? -8.463 0.292 3.112 1.00 86.19 88 ALA A CA 1
ATOM 682 C C . ALA A 1 88 ? -8.401 -1.238 3.273 1.00 86.19 88 ALA A C 1
ATOM 684 O O . ALA A 1 88 ? -8.798 -1.746 4.321 1.00 86.19 88 ALA A O 1
ATOM 685 N N . ASP A 1 89 ? -7.836 -1.971 2.306 1.00 83.62 89 ASP A N 1
ATOM 686 C CA . ASP A 1 89 ? -7.627 -3.422 2.433 1.00 83.62 89 ASP A CA 1
ATOM 687 C C . ASP A 1 89 ? -6.764 -3.768 3.656 1.00 83.62 89 ASP A C 1
ATOM 689 O O . ASP A 1 89 ? -7.097 -4.672 4.421 1.00 83.62 89 ASP A O 1
ATOM 693 N N . ALA A 1 90 ? -5.668 -3.033 3.874 1.00 84.12 90 ALA A N 1
ATOM 694 C CA . ALA A 1 90 ? -4.787 -3.250 5.019 1.00 84.12 90 ALA A CA 1
ATOM 695 C C . ALA A 1 90 ? -5.495 -2.972 6.356 1.00 84.12 90 ALA A C 1
ATOM 697 O O . ALA A 1 90 ? -5.278 -3.691 7.335 1.00 84.12 90 ALA A O 1
ATOM 698 N N . MET A 1 91 ? -6.368 -1.959 6.403 1.00 89.69 91 MET A N 1
ATOM 699 C CA . MET A 1 91 ? -7.219 -1.696 7.565 1.00 89.69 91 MET A CA 1
ATOM 700 C C . MET A 1 91 ? -8.193 -2.856 7.811 1.00 89.69 91 MET A C 1
ATOM 702 O O . MET A 1 91 ? -8.340 -3.279 8.957 1.00 89.69 91 MET A O 1
ATOM 706 N N . HIS A 1 92 ? -8.807 -3.412 6.762 1.00 87.81 92 HIS A N 1
ATOM 707 C CA . HIS A 1 92 ? -9.681 -4.583 6.877 1.00 87.81 92 HIS A CA 1
ATOM 708 C C . HIS A 1 92 ? -8.930 -5.819 7.381 1.00 87.81 92 HIS A C 1
ATOM 710 O O . HIS A 1 92 ? -9.352 -6.427 8.362 1.00 87.81 92 HIS A O 1
ATOM 716 N N . GLU A 1 93 ? -7.774 -6.141 6.800 1.00 86.25 93 GLU A N 1
ATOM 717 C CA . GLU A 1 93 ? -6.967 -7.286 7.235 1.00 86.25 93 GLU A CA 1
ATOM 718 C C . GLU A 1 93 ? -6.519 -7.144 8.700 1.00 86.25 93 GLU A C 1
ATOM 720 O O . GLU A 1 93 ? -6.477 -8.117 9.458 1.00 86.25 93 GLU A O 1
ATOM 725 N N . ALA A 1 94 ? -6.189 -5.923 9.130 1.00 87.38 94 ALA A N 1
ATOM 726 C CA . ALA A 1 94 ? -5.832 -5.655 10.518 1.00 87.38 94 ALA A CA 1
ATOM 727 C C . ALA A 1 94 ? -7.003 -5.906 11.481 1.00 87.38 94 ALA A C 1
ATOM 729 O O . ALA A 1 94 ? -6.781 -6.458 12.562 1.00 87.38 94 ALA A O 1
ATOM 730 N N . LEU A 1 95 ? -8.226 -5.537 11.088 1.00 89.75 95 LEU A N 1
ATOM 731 C CA . LEU A 1 95 ? -9.437 -5.803 11.867 1.00 89.75 95 LEU A CA 1
ATOM 732 C C . LEU A 1 95 ? -9.744 -7.305 11.938 1.00 89.75 95 LEU A C 1
ATOM 734 O O . LEU A 1 95 ? -10.025 -7.803 13.026 1.00 89.75 95 LEU A O 1
ATOM 738 N N . ASP A 1 96 ? -9.610 -8.029 10.824 1.00 88.25 96 ASP A N 1
ATOM 739 C CA . ASP A 1 96 ? -9.896 -9.470 10.736 1.00 88.25 96 ASP A CA 1
ATOM 740 C C . ASP A 1 96 ? -8.912 -10.338 11.538 1.00 88.25 96 ASP A C 1
ATOM 742 O O . ASP A 1 96 ? -9.247 -11.438 11.981 1.00 88.25 96 ASP A O 1
ATOM 746 N N . ARG A 1 97 ? -7.681 -9.857 11.745 1.00 89.12 97 ARG A N 1
ATOM 747 C CA . ARG A 1 97 ? -6.653 -10.568 12.525 1.00 89.12 97 ARG A CA 1
ATOM 748 C C . ARG A 1 97 ? -6.895 -10.493 14.037 1.00 89.12 97 ARG A C 1
ATOM 750 O O . ARG A 1 97 ? -6.358 -11.310 14.788 1.00 89.12 97 ARG A O 1
ATOM 757 N N . GLY A 1 98 ? -7.628 -9.479 14.494 1.00 84.31 98 GLY A N 1
ATOM 758 C CA . GLY A 1 98 ? -7.899 -9.248 15.909 1.00 84.31 98 GLY A CA 1
ATOM 759 C C . GLY A 1 98 ? -8.981 -10.186 16.460 1.00 84.31 98 GLY A C 1
ATOM 760 O O . GLY A 1 98 ? -9.888 -10.575 15.733 1.00 84.31 98 GLY A O 1
ATOM 761 N N . PRO A 1 99 ? -8.943 -10.530 17.761 1.00 86.50 99 PRO A N 1
ATOM 762 C CA . PRO A 1 99 ? -9.996 -11.338 18.379 1.00 86.50 99 PRO A CA 1
ATOM 763 C C . PRO A 1 99 ? -11.317 -10.568 18.567 1.00 86.50 99 PRO A C 1
ATOM 765 O O . PRO A 1 99 ? -12.357 -11.194 18.747 1.00 86.50 99 PRO A O 1
ATOM 768 N N . ASP A 1 100 ? -11.276 -9.229 18.545 1.00 94.00 100 ASP A N 1
ATOM 769 C CA . ASP A 1 100 ? -12.439 -8.346 18.689 1.00 94.00 100 ASP A CA 1
ATOM 770 C C . ASP A 1 100 ? -12.310 -7.120 17.757 1.00 94.00 100 ASP A C 1
ATOM 772 O O . ASP A 1 100 ? -11.659 -6.125 18.108 1.00 94.00 100 ASP A O 1
ATOM 776 N N . PRO A 1 101 ? -12.920 -7.172 16.558 1.00 90.12 101 PRO A N 1
ATOM 777 C CA . PRO A 1 101 ? -12.901 -6.062 15.607 1.00 90.12 101 PRO A CA 1
ATOM 778 C C . PRO A 1 101 ? -13.561 -4.784 16.143 1.00 90.12 101 PRO A C 1
ATOM 780 O O . PRO A 1 101 ? -13.150 -3.678 15.789 1.00 90.12 101 PRO A O 1
ATOM 783 N N . ILE A 1 102 ? -14.568 -4.904 17.015 1.00 92.88 102 ILE A N 1
ATOM 784 C CA . ILE A 1 102 ? -15.289 -3.747 17.559 1.00 92.88 102 ILE A CA 1
ATOM 785 C C . ILE A 1 102 ? -14.409 -3.000 18.560 1.00 92.88 102 ILE A C 1
ATOM 787 O O . ILE A 1 102 ? -14.321 -1.773 18.497 1.00 92.88 102 ILE A O 1
ATOM 791 N N . ALA A 1 103 ? -13.702 -3.719 19.432 1.00 93.75 103 ALA A N 1
ATOM 792 C CA . ALA A 1 103 ? -12.730 -3.112 20.339 1.00 93.75 103 ALA A CA 1
ATOM 793 C C . ALA A 1 103 ? -11.585 -2.419 19.575 1.00 93.75 103 ALA A C 1
ATOM 795 O O . ALA A 1 103 ? -11.176 -1.312 19.934 1.00 93.75 103 ALA A O 1
ATOM 796 N N . ALA A 1 104 ? -11.101 -3.023 18.482 1.00 92.50 104 ALA A N 1
ATOM 797 C CA . ALA A 1 104 ? -10.086 -2.409 17.625 1.00 92.50 104 ALA A CA 1
ATOM 798 C C . ALA A 1 104 ? -10.583 -1.097 16.991 1.00 92.50 104 ALA A C 1
ATOM 800 O O . ALA A 1 104 ? -9.869 -0.093 17.022 1.00 92.50 104 ALA A O 1
ATOM 801 N N . LEU A 1 105 ? -11.823 -1.065 16.490 1.00 92.50 105 LEU A N 1
ATOM 802 C CA . LEU A 1 105 ? -12.443 0.154 15.960 1.00 92.50 105 LEU A CA 1
ATOM 803 C C . LEU A 1 105 ? -12.606 1.243 17.030 1.00 92.50 105 LEU A C 1
ATOM 805 O O . LEU A 1 105 ? -12.344 2.411 16.751 1.00 92.50 105 LEU A O 1
ATOM 809 N N . GLN A 1 106 ? -12.988 0.887 18.260 1.00 93.12 106 GLN A N 1
ATOM 810 C CA . GLN A 1 106 ? -13.074 1.846 19.372 1.00 93.12 106 GLN A CA 1
ATOM 811 C C . GLN A 1 106 ? -11.715 2.491 19.672 1.00 93.12 106 GLN A C 1
ATOM 813 O O . GLN A 1 106 ? -11.615 3.714 19.826 1.00 93.12 106 GLN A O 1
ATOM 818 N N . GLN A 1 107 ? -10.656 1.679 19.713 1.00 92.94 107 GLN A N 1
ATOM 819 C CA . GLN A 1 107 ? -9.301 2.174 19.928 1.00 92.94 107 GLN A CA 1
ATOM 820 C C . GLN A 1 107 ? -8.812 3.026 18.748 1.00 92.94 107 GLN A C 1
ATOM 822 O O . GLN A 1 107 ? -8.198 4.069 18.967 1.00 92.94 107 GLN A O 1
ATOM 827 N N . PHE A 1 108 ? -9.121 2.623 17.513 1.00 92.06 108 PHE A N 1
ATOM 828 C CA . PHE A 1 108 ? -8.794 3.379 16.304 1.00 92.06 108 PHE A CA 1
ATOM 829 C C . PHE A 1 108 ? -9.441 4.767 16.314 1.00 92.06 108 PHE A C 1
ATOM 831 O O . PHE A 1 108 ? -8.743 5.765 16.164 1.00 92.06 108 PHE A O 1
ATOM 838 N N . VAL A 1 109 ? -10.749 4.847 16.581 1.00 93.31 109 VAL A N 1
ATOM 839 C CA . VAL A 1 109 ? -11.486 6.122 16.641 1.00 93.31 109 VAL A CA 1
ATOM 840 C C . VAL A 1 109 ? -10.918 7.058 17.713 1.00 93.31 109 VAL A C 1
ATOM 842 O O . VAL A 1 109 ? -10.876 8.267 17.503 1.00 93.31 109 VAL A O 1
ATOM 845 N N . THR A 1 110 ? -10.433 6.516 18.833 1.00 92.69 110 THR A N 1
ATOM 846 C CA . THR A 1 110 ? -9.783 7.303 19.899 1.00 92.69 110 THR A CA 1
ATOM 847 C C . THR A 1 110 ? -8.455 7.926 19.447 1.00 92.69 110 THR A C 1
ATOM 849 O O . THR A 1 110 ? -8.047 8.954 19.982 1.00 92.69 110 THR A O 1
ATOM 852 N N . GLY A 1 111 ? -7.780 7.317 18.469 1.00 92.06 111 GLY A N 1
ATOM 853 C CA . GLY A 1 111 ? -6.517 7.800 17.909 1.00 92.06 111 GLY A CA 1
ATOM 854 C C . GLY A 1 111 ? -6.657 8.794 16.754 1.00 92.06 111 GLY A C 1
ATOM 855 O O . GLY A 1 111 ? -5.644 9.341 16.324 1.00 92.06 111 GLY A O 1
ATOM 856 N N . LEU A 1 112 ? -7.871 9.036 16.248 1.00 94.25 112 LEU A N 1
ATOM 857 C CA . LEU A 1 112 ? -8.093 9.951 15.129 1.00 94.25 112 LEU A CA 1
ATOM 858 C C . LEU A 1 112 ? -7.905 11.411 15.543 1.00 94.25 112 LEU A C 1
ATOM 860 O O . LEU A 1 112 ? -8.351 11.853 16.606 1.00 94.25 112 LEU A O 1
ATOM 864 N N . SER A 1 113 ? -7.321 12.197 14.644 1.00 95.62 113 SER A N 1
ATOM 865 C CA . SER A 1 113 ? -7.344 13.650 14.751 1.00 95.62 113 SER A CA 1
ATOM 866 C C . SER A 1 113 ? -8.783 14.189 14.659 1.00 95.62 113 SER A C 1
ATOM 868 O O . SER A 1 113 ? -9.689 13.526 14.137 1.00 95.62 113 SER A O 1
ATOM 870 N N . PRO A 1 114 ? -9.036 15.430 15.118 1.00 93.81 114 PRO A N 1
ATOM 871 C CA . PRO A 1 114 ? -10.356 16.044 14.989 1.00 93.81 114 PRO A CA 1
ATOM 872 C C . PRO A 1 114 ? -10.853 16.150 13.541 1.00 93.81 114 PRO A C 1
ATOM 874 O O . PRO A 1 114 ? -12.062 16.134 13.319 1.00 93.81 114 PRO A O 1
ATOM 877 N N . GLU A 1 115 ? -9.942 16.285 12.575 1.00 94.31 115 GLU A N 1
ATOM 878 C CA . GLU A 1 115 ? -10.258 16.359 11.148 1.00 94.31 115 GLU A CA 1
ATOM 879 C C . GLU A 1 115 ? -10.661 14.989 10.601 1.00 94.31 115 GLU A C 1
ATOM 881 O O . GLU A 1 115 ? -11.770 14.844 10.088 1.00 94.31 115 GLU A O 1
ATOM 886 N N . GLU A 1 116 ? -9.835 13.962 10.820 1.00 93.75 116 GLU A N 1
ATOM 887 C CA . GLU A 1 116 ? -10.139 12.583 10.415 1.00 93.75 116 GLU A CA 1
ATOM 888 C C . GLU A 1 116 ? -11.437 12.087 11.063 1.00 93.75 116 GLU A C 1
ATOM 890 O O . GLU A 1 116 ? -12.282 11.486 10.406 1.00 93.75 116 GLU A O 1
ATOM 895 N N . GLY A 1 117 ? -11.651 12.399 12.345 1.00 93.75 117 GLY A N 1
ATOM 896 C CA . GLY A 1 117 ? -12.869 12.030 13.059 1.00 93.75 117 GLY A CA 1
ATOM 897 C C . GLY A 1 117 ? -14.124 12.761 12.570 1.00 93.75 117 GLY A C 1
ATOM 898 O O . GLY A 1 117 ? -15.229 12.243 12.748 1.00 93.75 117 GLY A O 1
ATOM 899 N N . ARG A 1 118 ? -14.001 13.963 11.987 1.00 93.31 118 ARG A N 1
ATOM 900 C CA . ARG A 1 118 ? -15.121 14.647 11.310 1.00 93.31 118 ARG A CA 1
ATOM 901 C C . ARG A 1 118 ? -15.387 14.010 9.953 1.00 93.31 118 ARG A C 1
ATOM 903 O O . ARG A 1 118 ? -16.523 13.613 9.718 1.00 93.31 118 ARG A O 1
ATOM 910 N N . ALA A 1 119 ? -14.348 13.832 9.138 1.00 92.25 119 ALA A N 1
ATOM 911 C CA . ALA A 1 119 ? -14.452 13.203 7.825 1.00 92.25 119 ALA A CA 1
ATOM 912 C C . ALA A 1 119 ? -15.061 11.794 7.916 1.00 92.25 119 ALA A C 1
ATOM 914 O O . ALA A 1 119 ? -16.009 11.479 7.203 1.00 92.25 119 ALA A O 1
ATOM 915 N N . LEU A 1 120 ? -14.600 10.965 8.861 1.00 92.00 120 LEU A N 1
ATOM 916 C CA . LEU A 1 120 ? -15.149 9.626 9.079 1.00 92.00 120 LEU A CA 1
ATOM 917 C C . LEU A 1 120 ? -16.629 9.670 9.479 1.00 92.00 120 LEU A C 1
ATOM 919 O O . LEU A 1 120 ? -17.427 8.875 8.987 1.00 92.00 120 LEU A O 1
ATOM 923 N N . ARG A 1 121 ? -17.023 10.610 10.348 1.00 92.62 121 ARG A N 1
ATOM 924 C CA . ARG A 1 121 ? -18.435 10.787 10.718 1.00 92.62 121 ARG A CA 1
ATOM 925 C C . ARG A 1 121 ? -19.282 11.195 9.522 1.00 92.62 121 ARG A C 1
ATOM 927 O O . ARG A 1 121 ? -20.351 10.625 9.356 1.00 92.62 121 ARG A O 1
ATOM 934 N N . GLU A 1 122 ? -18.814 12.133 8.707 1.00 92.62 122 GLU A N 1
ATOM 935 C CA . GLU A 1 122 ? -19.504 12.569 7.488 1.00 92.62 122 GLU A CA 1
ATOM 936 C C . GLU A 1 122 ? -19.659 11.430 6.476 1.00 92.62 122 GLU A C 1
ATOM 938 O O . GLU A 1 122 ? -20.736 11.269 5.913 1.00 92.62 122 GLU A O 1
ATOM 943 N N . LEU A 1 123 ? -18.639 10.586 6.293 1.00 90.44 123 LEU A N 1
ATOM 944 C CA . LEU A 1 123 ? -18.722 9.411 5.417 1.00 90.44 123 LEU A CA 1
ATOM 945 C C . LEU A 1 123 ? -19.734 8.371 5.928 1.00 90.44 123 LEU A C 1
ATOM 947 O O . LEU A 1 123 ? -20.485 7.794 5.143 1.00 90.44 123 LEU A O 1
ATOM 951 N N . LEU A 1 124 ? -19.791 8.149 7.245 1.00 88.56 124 LEU A N 1
ATOM 952 C CA . LEU A 1 124 ? -20.712 7.187 7.860 1.00 88.56 124 LEU A CA 1
ATOM 953 C C . LEU A 1 124 ? -22.164 7.688 7.911 1.00 88.56 124 LEU A C 1
ATOM 955 O O . LEU A 1 124 ? -23.087 6.880 7.824 1.00 88.56 124 LEU A O 1
ATOM 959 N N . THR A 1 125 ? -22.388 8.998 8.051 1.00 89.56 125 THR A N 1
ATOM 960 C CA . THR A 1 125 ? -23.736 9.595 8.080 1.00 89.56 125 THR A CA 1
ATOM 961 C C . THR A 1 125 ? -24.245 9.997 6.696 1.00 89.56 125 THR A C 1
ATOM 963 O O . THR A 1 125 ? -25.454 9.983 6.471 1.00 89.56 125 THR A O 1
ATOM 966 N N . GLY A 1 126 ? -23.342 10.331 5.770 1.00 73.50 126 GLY A N 1
ATOM 967 C CA . GLY A 1 126 ? -23.623 10.776 4.401 1.00 73.50 126 GLY A CA 1
ATOM 968 C C . GLY A 1 126 ? -23.953 9.656 3.410 1.00 73.50 126 GLY A C 1
ATOM 969 O O . GLY A 1 126 ? -24.403 9.941 2.304 1.00 73.50 126 GLY A O 1
ATOM 970 N N . GLY A 1 127 ? -23.807 8.394 3.818 1.00 52.97 127 GLY A N 1
ATOM 971 C CA . GLY A 1 127 ? -24.280 7.230 3.076 1.00 52.97 127 GLY A CA 1
ATOM 972 C C . GLY A 1 127 ? -23.271 6.672 2.071 1.00 52.97 127 GLY A C 1
ATOM 973 O O . GLY A 1 127 ? -22.873 7.332 1.114 1.00 52.97 127 GLY A O 1
ATOM 974 N N . LEU A 1 128 ? -22.967 5.382 2.246 1.00 53.62 128 LEU A N 1
ATOM 975 C CA . LEU A 1 128 ? -22.378 4.459 1.270 1.00 53.62 128 LEU A CA 1
ATOM 976 C C . LEU A 1 128 ? -23.292 4.294 0.033 1.00 53.62 128 LEU A C 1
ATOM 978 O O . LEU A 1 128 ? -23.795 3.212 -0.257 1.00 53.62 128 LEU A O 1
ATOM 982 N N . THR A 1 129 ? -23.539 5.375 -0.707 1.00 47.09 129 THR A N 1
ATOM 983 C CA . THR A 1 129 ? -24.190 5.349 -2.025 1.00 47.09 129 THR A CA 1
ATOM 984 C C . THR A 1 129 ? -23.117 5.291 -3.107 1.00 47.09 129 THR A C 1
ATOM 986 O O . THR A 1 129 ? -22.895 6.221 -3.868 1.00 47.09 129 THR A O 1
ATOM 989 N N . GLY A 1 130 ? -22.397 4.174 -3.141 1.00 42.53 130 GLY A N 1
ATOM 990 C CA . GLY A 1 130 ? -21.331 3.922 -4.107 1.00 42.53 130 GLY A CA 1
ATOM 991 C C . GLY A 1 130 ? -20.816 2.506 -3.930 1.00 42.53 130 GLY A C 1
ATOM 992 O O . GLY A 1 130 ? -19.725 2.304 -3.413 1.00 42.53 130 GLY A O 1
ATOM 993 N N . GLY A 1 131 ? -21.672 1.533 -4.244 1.00 37.28 131 GLY A N 1
ATOM 994 C CA . GLY A 1 131 ? -21.398 0.114 -4.063 1.00 37.28 131 GLY A CA 1
ATOM 995 C C . GLY A 1 131 ? -20.161 -0.350 -4.829 1.00 37.28 131 GLY A C 1
ATOM 996 O O . GLY A 1 131 ? -20.043 -0.132 -6.032 1.00 37.28 131 GLY A O 1
ATOM 997 N N . VAL A 1 132 ? -19.291 -1.050 -4.107 1.00 39.75 132 VAL A N 1
ATOM 998 C CA . VAL A 1 132 ? -18.506 -2.154 -4.652 1.00 39.75 132 VAL A CA 1
ATOM 999 C C . VAL A 1 132 ? -19.464 -3.345 -4.740 1.00 39.75 132 VAL A C 1
ATOM 1001 O O . VAL A 1 132 ? -20.015 -3.769 -3.721 1.00 39.75 132 VAL A O 1
ATOM 1004 N N . VAL A 1 133 ? -19.703 -3.821 -5.961 1.00 49.00 133 VAL A N 1
ATOM 1005 C CA . VAL A 1 133 ? -20.255 -5.149 -6.274 1.00 49.00 133 VAL A CA 1
ATOM 1006 C C . VAL A 1 133 ? -19.187 -5.963 -6.978 1.00 49.00 133 VAL A C 1
ATOM 1008 O O . VAL A 1 133 ? -18.436 -5.358 -7.777 1.00 49.00 133 VAL A O 1
#

Organism: NCBI:txid1306179

InterPro domains:
  IPR005650 BlaI transcriptional regulatory family [PF03965] (18-125)
  IPR011991 ArsR-like helix-turn-helix dom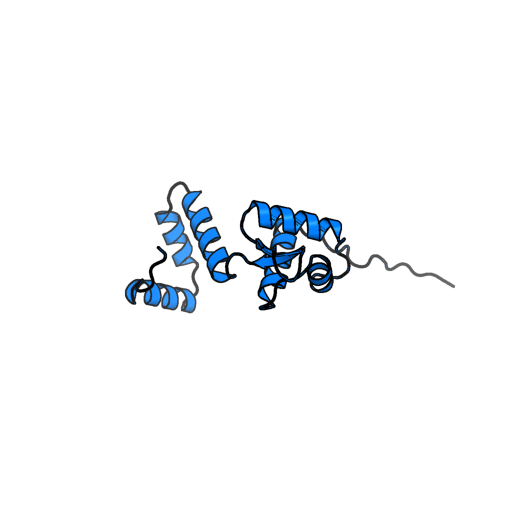ain [cd00090] (23-80)
  IPR036388 Winged helix-like DNA-binding domain superfamily [G3DSA:1.10.10.10] (13-79)
  IPR036390 Winged helix DNA-binding domain superfamily [SSF46785] (19-124)

Radius of gyration: 20.66 Å; Cα contacts (8 Å, |Δi|>4): 93; chains: 1; bounding box: 77×29×46 Å

Solvent-accessible surface area (backbone atoms only — not comparable to full-atom values): 8151 Å² total; per-residue (Å²): 135,88,76,92,87,88,77,79,77,79,76,76,74,83,74,50,75,66,56,52,48,49,52,53,52,49,60,37,68,76,43,96,61,65,41,34,59,69,54,47,32,64,71,49,61,77,84,53,55,65,70,55,48,49,52,46,51,49,52,36,37,77,70,57,52,33,42,71,40,83,76,79,65,66,68,15,34,35,58,61,56,57,74,65,58,52,50,50,52,52,54,49,54,55,38,70,72,43,98,49,47,66,62,50,49,55,55,50,62,71,69,47,52,78,63,57,52,46,53,52,48,48,54,70,74,68,52,87,84,73,81,88,128

Nearest PDB structures (foldseek):
  1stz-assembly1_C  TM=6.759E-01  e=3.045E-02  Thermotoga maritima
  4gyi-assembly1_A  TM=7.008E-01  e=5.414E-02  Thermochaetoides thermophila DSM 1495
  4y66-assembly3_F  TM=4.872E-01  e=9.632E-03  Giardia duodenalis
  1stz-assembly1_A  TM=5.696E-01  e=1.826E-02  Thermotoga maritima
  7wjp-assembly1_A-2  TM=6.255E-01  e=2.210E-01  Listeria monocytogenes

Sequence (133 aa):
MGMADRGPHGRTERRSSGELESEVLAALWSTERPLTPAEIQAEIDGDLAYNTVHTILRRLYDKGLVLREVDGRRGAYRPAKNAAELTADAMHEALDRGPDPIAALQQFVTGLSPEEGRALRELLTGGLTGGVV

Foldseek 3Di:
DDDDDDDDDDDPPPDDLVRLLVLLQVQQQVDPDFAALVRSCVSPDVVDDSVSSVVSVVVCVVVVQWDADPPDPHRTIHGNDHPVVVVVVVLVVVLVVDPHSVVVVVVVLVPDDPVRNVVVVCDVVVDPPDDDD

Mean predicted aligned error: 11.08 Å

pLDDT: mean 81.75, std 16.6, range [35.22, 95.62]

=== Feature glossary ===
Key to the feature types in this record:

Secondary structure (8-state, DSSP). Secondary structure is the local, repeating backbone conformation. DSSP classifies it into eight states by reading the hydrogen-bond network: three helix types (H, G, I), two β types (E, B), two non-regular types (T, S), and unstructured coil (-).

Backbone torsions (φ/ψ). Backbone dihedral angles. Every residue except chain termini has a φ (preceding-C → N → Cα → C) and a ψ (N → Cα → C → next-N). They are reported in degrees following the IUPAC sign convention. Secondary structure is essentially a statement about which (φ, ψ) basin each residue occupies.

Predicted aligned error. Predicted Aligned Error (PAE) is an AlphaFold confidence matrix: entry (i, j) is the expected error in the position of residue j, in ångströms, when the prediction is superimposed on the true structure at residue i. Low PAE within a block of residues means that block is internally rigid and well-predicted; high PAE between two blocks means their relative placement is uncertain even if each block individually is confident.

B-factor. B-factor (Debye–Waller factor) reflects atomic displacement in the crystal lattice. It is an experimental observable (units Å²), not a prediction; low values mean the atom is pinned down, high values mean it moves or is heterogeneous across the crystal.

Secondary structure (3-state, P-SEA). Three-state secondary structure (P-SEA) collapses the eight DSSP classes into helix (a), strand (b), and coil (c). P-SEA assigns these from Cα geometry alone — distances and angles — without requiring backbone oxygens, so it works on any Cα trace.

Sequence. Primary structure: the covalent order of the twenty standard amino acids along the backbone. Two proteins with the same sequence will (almost always) fold to the same structure; two with 30% identity often share a fold but not the details.

pLDDT. pLDDT is the predicted lDDT-Cα score: AlphaFold's confidence that the local environment of each residue (all inter-atomic distances within 15 Å) is correctly placed. It is a per-residue number between 0 and 100, with higher meaning more reliable.

InterPro / GO / CATH / organism. Functional annotations link the protein to curated databases. InterPro entries identify conserved domains and families by matching the sequence against member-database signatures (Pfam, PROSITE, CDD, …). Gene Ontology (GO) terms describe molecular function, biological process, and cellular component in a controlled vocabulary. CATH places the structure in a hierarchical fold classification (Class/Architecture/Topology/Homologous-superfamily). The organism is the source species.

Contact-map, Ramachandran, and PAE plots. Three diagnostic plots accompany the record. The Cα contact map visualizes the tertiary structure as a 2D adjacency matrix (8 Å cutoff, sequence-local contacts suppressed). The Ramachandran plot shows the distribution of backbone (φ, ψ) torsions, with points in the α and β basins reflecting secondary structure content. The PAE plot shows AlphaFold's inter-residue confidence as a color matrix.

mmCIF coordinates. The mmCIF table is the protein's shape written out atom by atom. For each backbone N, Cα, C, and carbonyl O, it records an (x, y, z) coordinate triple in Å plus the residue type, chain letter, and residue number.

Radius of gyration, Cα contacts, bounding box. Three whole-structure scalars: the radius of gyration (RMS distance of Cα from centroid, in Å), the count of Cα–Cα contacts (pairs closer than 8 Å and separated by more than four residues in sequence — i.e. tertiary, not local, contacts), and the bounding-box dimensions. Together they distinguish compact globular folds from extended fibres or disordered chains.

Foldseek 3Di. The Foldseek 3Di string encodes local tertiary geometry as a 20-letter alphabet — one character per residue — derived from the relative positions of nearby Cα atoms. Unlike the amino-acid sequence, 3Di is a direct function of the 3D structure, so two proteins with the same fold have similar 3Di strings even at low sequence identity.

Rendered structure images. Six rendered views show the 3D structure from the faces of a cube — i.e. along ±x, ±y, ±z. Rendering representation is drawn randomly per protein from cartoon (secondary-structure ribbons), sticks (backbone bonds), or molecular surface; coloring is either N→C rainbow (blue at the N-terminus through red at the C-terminus) or one color per chain.

Nearest PDB struct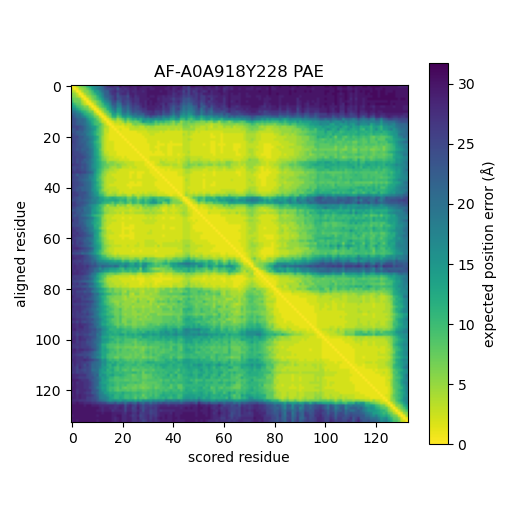ures. The Foldseek neighbor list gives the closest experimentally determined structures in the PDB, ranked by structural alignment. TM-score near 1 means near-identical fold; near 0.3 means only rough topology match. This is how one finds what a novel AlphaFold prediction most resembles in the solved-structure universe.

Solvent-accessible surface area. SASA measures how much of the protein is reachable by solvent. It is computed by rolling a water-sized probe over the atomic surface and summing the exposed area (Å²). Per-residue SASA distinguishes core (buried, low SASA) from surface (exposed, high SASA) residues; total SASA is a whole-molecule size measure.